Protein AF-X1VTH8-F1 (afdb_monomer_lite)

Sequence (80 aa):
MLVVGIYKSNARNFAGKTIVDDWKNFTRRIGFYYSNIFAIKEKILNGKVIELPYLTLQLDRRCKDIKVTDERRKPVKAII

pLDDT: mean 82.22, std 14.48, range [43.34, 93.69]

Foldseek 3Di:
DKKKKAWDCVLVVRHRPIDIDDPVVCLVVVVVVDVDSPVVVVCQVVQHWDDDPTIIMHDPPPDDPPPPPPPVPPPDPPDD

Secondary structure (DSSP, 8-state):
-EEEEEE-TTSGGGTT-EEEEEHHHHHHHHHTT-S-HHHHHHHHHTTPPEEPSSEEEEE--S--------GGGS------

Organism: NCBI:txid412755

Structure (mmCIF, N/CA/C/O backbone):
data_AF-X1VTH8-F1
#
_entry.id   AF-X1VTH8-F1
#
loop_
_atom_site.group_PDB
_atom_site.id
_atom_site.type_symbol
_atom_site.label_atom_id
_atom_site.label_alt_id
_atom_site.label_comp_id
_atom_site.label_asym_id
_atom_site.label_entity_id
_atom_site.label_seq_id
_atom_site.pdbx_PDB_ins_code
_atom_site.Cartn_x
_atom_site.Cartn_y
_atom_site.Cartn_z
_atom_site.occupancy
_atom_site.B_iso_or_equiv
_atom_site.auth_seq_id
_atom_site.auth_comp_id
_atom_site.auth_asym_id
_atom_site.auth_atom_id
_atom_site.pdbx_PDB_model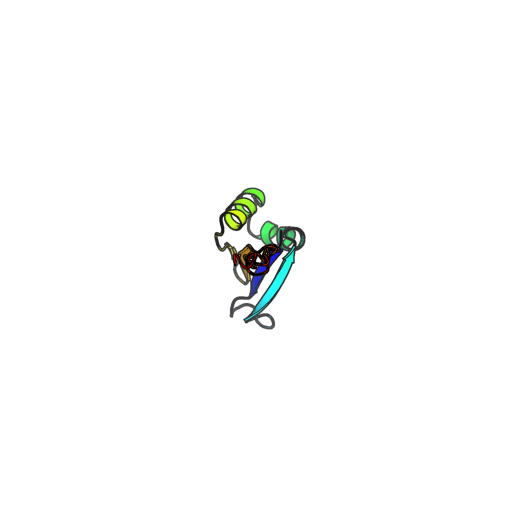_num
ATOM 1 N N . MET A 1 1 ? -0.037 2.797 10.246 1.00 84.94 1 MET A N 1
ATOM 2 C CA . MET A 1 1 ? -1.342 2.681 9.552 1.00 84.94 1 MET A CA 1
ATOM 3 C C . MET A 1 1 ? -1.311 1.368 8.819 1.00 84.94 1 MET A C 1
ATOM 5 O O . MET A 1 1 ? -0.433 1.213 7.980 1.00 84.94 1 MET A O 1
ATOM 9 N N . LEU A 1 2 ? -2.218 0.451 9.146 1.00 89.25 2 LEU A N 1
ATOM 10 C CA . LEU A 1 2 ? -2.284 -0.817 8.432 1.00 89.25 2 LEU A CA 1
ATOM 11 C C . LEU A 1 2 ? -2.819 -0.590 7.022 1.00 89.25 2 LEU A C 1
ATOM 13 O O . LEU A 1 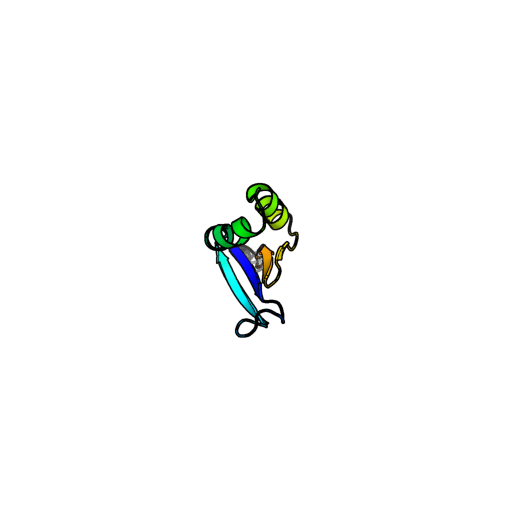2 ? -3.803 0.126 6.809 1.00 89.25 2 LEU A O 1
ATOM 17 N N . VAL A 1 3 ? -2.118 -1.176 6.065 1.00 90.31 3 VAL A N 1
ATOM 18 C CA . VAL A 1 3 ? -2.457 -1.138 4.651 1.00 90.31 3 VAL A CA 1
ATOM 19 C C . VAL A 1 3 ? -2.554 -2.568 4.170 1.00 90.31 3 VAL A C 1
ATOM 21 O O . VAL A 1 3 ? -1.683 -3.397 4.437 1.00 90.31 3 VAL A O 1
ATOM 24 N N . VAL A 1 4 ? -3.632 -2.843 3.451 1.00 91.62 4 VAL A N 1
ATOM 25 C CA . VAL A 1 4 ? -3.845 -4.119 2.790 1.00 91.62 4 VAL A CA 1
ATOM 26 C C . VAL A 1 4 ? -3.324 -3.994 1.366 1.00 91.62 4 VAL A C 1
ATOM 28 O O . VAL A 1 4 ? -3.744 -3.112 0.614 1.00 91.62 4 VAL A O 1
ATOM 31 N N . GLY A 1 5 ? -2.398 -4.874 1.005 1.00 91.88 5 GLY A N 1
ATOM 32 C CA . GLY A 1 5 ? -1.895 -5.045 -0.348 1.00 91.88 5 GLY A CA 1
ATOM 33 C C . GLY A 1 5 ? -2.440 -6.328 -0.959 1.00 91.88 5 GLY A C 1
ATOM 34 O O . GLY A 1 5 ? -2.226 -7.405 -0.409 1.00 91.88 5 GLY A O 1
ATOM 35 N N . ILE A 1 6 ? -3.114 -6.230 -2.100 1.00 93.06 6 ILE A N 1
ATOM 36 C CA . ILE A 1 6 ? -3.611 -7.387 -2.854 1.00 93.06 6 ILE A CA 1
ATOM 37 C C . ILE A 1 6 ? -2.797 -7.490 -4.139 1.00 93.06 6 ILE A C 1
ATOM 39 O O . ILE A 1 6 ? -2.728 -6.539 -4.920 1.00 93.06 6 ILE A O 1
ATOM 43 N N . TYR A 1 7 ? -2.134 -8.622 -4.347 1.00 93.69 7 TYR A N 1
ATOM 44 C CA . TYR A 1 7 ? -1.347 -8.844 -5.554 1.00 93.69 7 TYR A CA 1
ATOM 45 C C . TYR A 1 7 ? -2.259 -9.165 -6.739 1.00 93.69 7 TYR A C 1
ATOM 47 O O . TYR A 1 7 ? -3.111 -10.056 -6.670 1.00 93.69 7 TYR A O 1
ATOM 55 N N . LYS A 1 8 ? -2.050 -8.446 -7.844 1.00 92.88 8 LYS A N 1
ATOM 56 C CA . LYS A 1 8 ? -2.788 -8.629 -9.100 1.00 92.88 8 LYS A CA 1
ATOM 57 C C . LYS A 1 8 ? -2.438 -9.981 -9.744 1.00 92.88 8 LYS A C 1
ATOM 59 O O . LYS A 1 8 ? -1.410 -10.586 -9.437 1.00 92.88 8 LYS A O 1
ATOM 64 N N . SER A 1 9 ? -3.271 -10.452 -10.672 1.00 90.81 9 SER A N 1
ATOM 65 C CA . SER A 1 9 ? -3.070 -11.732 -11.381 1.00 90.81 9 SER A CA 1
ATOM 66 C C . SER A 1 9 ? -1.745 -11.802 -12.150 1.00 90.81 9 SER A C 1
ATOM 68 O O . SER A 1 9 ? -1.167 -12.872 -12.310 1.00 90.81 9 SER A O 1
ATOM 70 N N . ASN A 1 10 ? -1.215 -10.654 -12.571 1.00 91.12 10 ASN A N 1
ATOM 71 C CA . ASN A 1 10 ? 0.064 -10.535 -13.267 1.00 91.12 10 ASN A CA 1
ATOM 72 C C . ASN A 1 10 ? 1.299 -10.637 -12.342 1.00 91.12 10 ASN A C 1
ATOM 74 O O . ASN A 1 10 ? 2.427 -10.593 -12.831 1.00 91.12 10 ASN A O 1
ATOM 78 N N . ALA A 1 11 ? 1.128 -10.810 -11.026 1.00 87.94 11 ALA A N 1
ATOM 79 C CA . ALA A 1 11 ? 2.220 -10.890 -10.051 1.00 87.94 11 ALA A CA 1
ATOM 80 C C . ALA A 1 11 ? 2.900 -12.279 -9.964 1.00 87.94 11 ALA A C 1
ATOM 82 O O . ALA A 1 11 ? 3.567 -12.584 -8.969 1.00 87.94 11 ALA A O 1
ATOM 83 N N . ARG A 1 12 ? 2.752 -13.127 -10.995 1.00 90.69 12 ARG A N 1
ATOM 84 C CA . ARG A 1 12 ? 3.334 -14.482 -11.094 1.00 90.69 12 ARG A CA 1
ATOM 85 C C . ARG A 1 12 ? 3.066 -15.304 -9.820 1.00 90.69 12 ARG A C 1
ATOM 87 O O . ARG A 1 12 ? 1.917 -15.506 -9.451 1.00 90.69 12 ARG A O 1
ATOM 94 N N . ASN A 1 13 ? 4.115 -15.709 -9.102 1.00 89.81 13 ASN A N 1
ATOM 95 C CA . ASN A 1 13 ? 4.055 -16.541 -7.891 1.00 89.81 13 ASN A CA 1
ATOM 96 C C . ASN A 1 13 ? 3.350 -15.872 -6.693 1.00 89.81 13 ASN A C 1
ATOM 98 O O . ASN A 1 13 ? 3.097 -16.519 -5.671 1.00 89.81 13 ASN A O 1
ATOM 102 N N . PHE A 1 14 ? 3.081 -14.568 -6.781 1.00 86.06 14 PHE A N 1
ATOM 103 C CA . PHE A 1 14 ? 2.377 -13.807 -5.753 1.00 86.06 14 PHE A CA 1
ATOM 104 C C . PHE A 1 14 ? 0.922 -13.509 -6.121 1.00 86.06 14 PHE A C 1
ATOM 106 O O . PHE A 1 14 ? 0.220 -12.932 -5.297 1.00 86.06 14 PHE A O 1
ATOM 113 N N . ALA A 1 15 ? 0.455 -13.908 -7.308 1.00 89.50 15 ALA A N 1
ATOM 114 C CA . ALA A 1 15 ? -0.909 -13.659 -7.760 1.00 89.50 15 ALA A CA 1
ATOM 115 C C . ALA A 1 15 ? -1.953 -14.145 -6.738 1.00 89.50 15 ALA A C 1
ATOM 117 O O . ALA A 1 15 ? -1.869 -15.262 -6.228 1.00 89.50 15 ALA A O 1
ATOM 118 N N . GLY A 1 16 ? -2.921 -13.282 -6.412 1.00 86.31 16 GLY A N 1
ATOM 119 C CA . GLY A 1 16 ? -4.005 -13.593 -5.474 1.00 86.31 16 GLY A CA 1
ATOM 120 C C . GLY A 1 16 ? -3.612 -13.580 -3.993 1.00 86.31 16 GLY A C 1
ATOM 121 O O . GLY A 1 16 ? -4.481 -13.719 -3.132 1.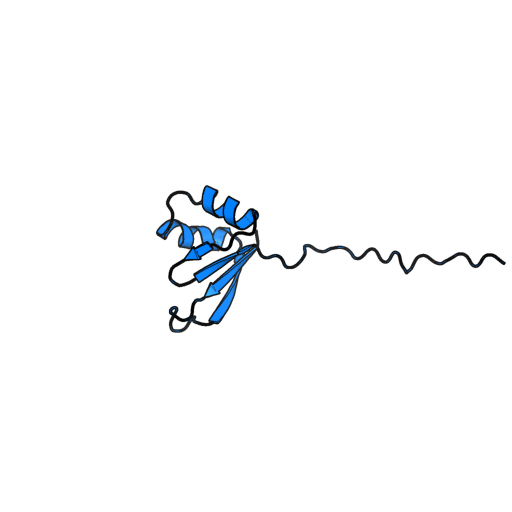00 86.31 16 GLY A O 1
ATOM 122 N N . LYS A 1 17 ? -2.332 -13.375 -3.653 1.00 91.38 17 LYS A N 1
ATOM 123 C CA . LYS A 1 17 ? -1.921 -13.228 -2.252 1.00 91.38 17 LYS A CA 1
ATOM 124 C C . LYS A 1 17 ? -2.350 -11.868 -1.714 1.00 91.38 17 LYS A C 1
ATOM 126 O O . LYS A 1 17 ? -2.266 -10.847 -2.398 1.00 91.38 17 LYS A O 1
ATOM 131 N N . THR A 1 18 ? -2.760 -11.863 -0.452 1.00 91.62 18 THR A N 1
ATOM 132 C CA . THR A 1 18 ? -3.067 -10.645 0.297 1.00 91.62 18 THR A CA 1
ATOM 133 C C . THR A 1 18 ? -2.050 -10.494 1.414 1.00 91.62 18 THR A C 1
ATOM 135 O O . THR A 1 18 ? -1.748 -11.460 2.113 1.00 91.62 18 THR A O 1
ATOM 138 N N . ILE A 1 19 ? -1.515 -9.291 1.568 1.00 91.31 19 ILE A N 1
ATOM 139 C CA . ILE A 1 19 ? -0.603 -8.928 2.648 1.00 91.31 19 ILE A CA 1
ATOM 140 C C . ILE A 1 19 ? -1.202 -7.771 3.436 1.00 91.31 19 ILE A C 1
ATOM 142 O O . ILE A 1 19 ? -1.843 -6.891 2.864 1.00 91.31 19 ILE A O 1
ATOM 146 N N . VAL A 1 20 ? -0.994 -7.774 4.746 1.00 90.81 20 VAL A N 1
ATOM 147 C CA . VAL A 1 20 ? -1.379 -6.673 5.631 1.00 90.81 20 VAL A CA 1
ATOM 148 C C . VAL A 1 20 ? -0.134 -6.269 6.389 1.00 90.81 20 VAL A C 1
ATOM 150 O O . VAL A 1 20 ? 0.499 -7.116 7.014 1.00 90.81 20 VAL A O 1
ATOM 153 N N . ASP A 1 21 ? 0.243 -5.002 6.279 1.00 89.81 21 ASP A N 1
ATOM 154 C CA . ASP A 1 21 ? 1.474 -4.509 6.886 1.00 89.81 21 ASP A CA 1
ATOM 155 C C . ASP A 1 21 ? 1.379 -3.008 7.197 1.00 89.81 21 ASP A C 1
ATOM 157 O O . ASP A 1 21 ? 0.456 -2.317 6.746 1.00 89.81 21 ASP A O 1
ATOM 161 N N . ASP A 1 22 ? 2.324 -2.484 7.974 1.00 90.44 22 ASP A N 1
ATOM 162 C CA . ASP A 1 22 ? 2.400 -1.055 8.254 1.00 90.44 22 ASP A CA 1
ATOM 163 C C . ASP A 1 22 ? 2.803 -0.265 6.999 1.00 90.44 22 ASP A C 1
ATOM 165 O O . ASP A 1 22 ? 3.651 -0.669 6.200 1.00 90.44 22 ASP A O 1
ATOM 169 N N . TRP A 1 23 ? 2.233 0.931 6.860 1.00 89.25 23 TRP A N 1
ATOM 170 C CA . TRP A 1 23 ? 2.516 1.896 5.798 1.00 89.25 23 TRP A CA 1
ATOM 171 C C . TRP A 1 23 ? 4.014 2.064 5.517 1.00 89.25 23 TRP A C 1
ATOM 173 O O . TRP A 1 23 ? 4.411 2.158 4.356 1.00 89.25 23 TRP A O 1
ATOM 183 N N . LYS A 1 24 ? 4.851 2.070 6.563 1.00 89.69 24 LYS A N 1
ATOM 184 C CA . LYS A 1 24 ? 6.312 2.209 6.446 1.00 89.69 24 LYS A CA 1
ATOM 185 C C . LYS A 1 24 ? 6.956 1.126 5.574 1.00 89.69 24 LYS A C 1
ATOM 187 O O . LYS A 1 24 ? 7.940 1.418 4.904 1.00 89.69 24 LYS A O 1
ATOM 192 N N . ASN 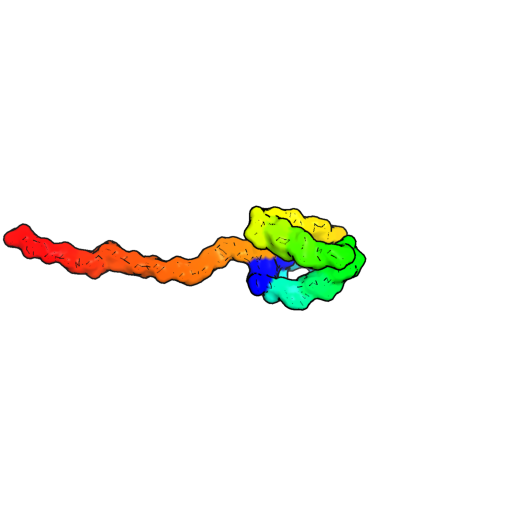A 1 25 ? 6.402 -0.083 5.534 1.00 89.19 25 ASN A N 1
ATOM 193 C CA . ASN A 1 25 ? 6.924 -1.160 4.690 1.00 89.19 25 ASN A CA 1
ATOM 194 C C . ASN A 1 25 ? 6.528 -0.969 3.216 1.00 89.19 25 ASN A C 1
ATOM 196 O O . ASN A 1 25 ? 7.274 -1.343 2.307 1.00 89.19 25 ASN A O 1
ATOM 200 N N . PHE A 1 26 ? 5.406 -0.292 2.958 1.00 88.81 26 PHE A N 1
ATOM 201 C CA . PHE A 1 26 ? 4.953 0.036 1.607 1.00 88.81 26 PHE A CA 1
ATOM 202 C C . PHE A 1 26 ? 5.590 1.303 1.023 1.00 88.81 26 PHE A C 1
ATOM 204 O O . PHE A 1 26 ? 5.669 1.406 -0.202 1.00 88.81 26 PHE A O 1
ATOM 211 N N . THR A 1 27 ? 6.093 2.242 1.834 1.00 90.00 27 THR A N 1
ATOM 212 C CA . THR A 1 27 ? 6.665 3.510 1.327 1.00 90.00 27 THR A CA 1
ATOM 213 C C . THR A 1 27 ? 7.815 3.293 0.350 1.00 90.00 27 THR A C 1
ATOM 215 O O . THR A 1 27 ? 7.840 3.944 -0.692 1.00 90.00 27 THR A O 1
ATOM 218 N N . ARG A 1 28 ? 8.723 2.345 0.628 1.00 86.88 28 ARG A N 1
ATOM 219 C CA . ARG A 1 28 ? 9.825 2.000 -0.290 1.00 86.88 28 ARG A CA 1
ATOM 220 C C . ARG A 1 28 ? 9.306 1.542 -1.652 1.00 86.88 28 ARG A C 1
ATOM 222 O O . ARG A 1 28 ? 9.827 1.965 -2.673 1.00 86.88 28 ARG A O 1
ATOM 229 N N . ARG A 1 29 ? 8.260 0.709 -1.671 1.00 85.81 29 ARG A N 1
ATOM 230 C CA . ARG A 1 29 ? 7.656 0.204 -2.914 1.00 85.81 29 ARG A CA 1
ATOM 231 C C . ARG A 1 29 ? 6.944 1.311 -3.683 1.00 85.81 29 ARG A C 1
ATOM 233 O O . ARG A 1 29 ? 7.105 1.406 -4.891 1.00 85.81 29 ARG A O 1
ATOM 240 N N . ILE A 1 30 ? 6.187 2.153 -2.984 1.00 89.69 30 ILE A N 1
ATOM 241 C CA . ILE A 1 30 ? 5.459 3.289 -3.568 1.00 89.69 30 ILE A CA 1
ATOM 242 C C . ILE A 1 30 ? 6.429 4.322 -4.149 1.00 89.69 30 ILE A C 1
ATOM 244 O O . ILE A 1 30 ? 6.149 4.869 -5.212 1.00 89.69 30 ILE A O 1
ATOM 248 N N . GLY A 1 31 ? 7.573 4.546 -3.498 1.00 89.88 31 GLY A N 1
ATOM 249 C CA . GLY A 1 31 ? 8.590 5.500 -3.944 1.00 89.88 31 GLY A CA 1
ATOM 250 C C . GLY A 1 31 ? 9.176 5.203 -5.328 1.00 89.88 31 GLY A C 1
ATOM 251 O O . GLY A 1 31 ? 9.610 6.127 -6.003 1.00 89.88 31 GLY A O 1
ATOM 252 N N . PHE A 1 32 ? 9.129 3.950 -5.797 1.00 89.31 32 PHE A N 1
ATOM 253 C CA . PHE A 1 32 ? 9.525 3.614 -7.171 1.00 89.31 32 PHE A CA 1
ATOM 254 C C . PHE A 1 32 ? 8.525 4.098 -8.230 1.00 89.31 32 PHE A C 1
ATOM 256 O O . PHE A 1 32 ? 8.895 4.245 -9.390 1.00 89.31 32 PHE A O 1
ATOM 263 N N . TYR A 1 33 ? 7.265 4.325 -7.851 1.00 88.62 33 TYR A N 1
ATOM 264 C CA . TYR A 1 33 ? 6.185 4.681 -8.779 1.00 88.62 33 TYR A CA 1
ATOM 265 C C . TYR A 1 33 ? 5.729 6.133 -8.641 1.00 88.62 33 TYR A C 1
ATOM 267 O O . TYR A 1 33 ? 5.208 6.708 -9.593 1.00 88.62 33 TYR A O 1
ATOM 275 N N . TYR A 1 34 ? 5.906 6.729 -7.462 1.00 90.00 34 TYR A N 1
ATOM 276 C CA . TYR A 1 34 ? 5.443 8.077 -7.164 1.00 90.00 34 TYR A CA 1
ATOM 277 C C . TYR A 1 34 ? 6.528 8.876 -6.452 1.00 90.00 34 TYR A C 1
ATOM 279 O O . TYR A 1 34 ? 7.042 8.460 -5.416 1.00 90.00 34 TYR A O 1
ATOM 287 N N . SER A 1 35 ? 6.798 10.076 -6.962 1.00 88.88 35 SER A N 1
ATOM 288 C CA . SER A 1 35 ? 7.692 11.047 -6.326 1.00 88.88 35 SER A CA 1
ATOM 289 C C . SER A 1 35 ? 7.095 11.627 -5.040 1.00 88.88 35 SER A C 1
ATOM 291 O O . SER A 1 35 ? 7.801 11.819 -4.054 1.00 88.88 35 SER A O 1
ATOM 293 N N . ASN A 1 36 ? 5.777 11.865 -5.012 1.00 92.31 36 ASN A N 1
ATOM 294 C CA . ASN A 1 36 ? 5.082 12.410 -3.846 1.00 92.31 36 ASN A CA 1
ATOM 295 C C . ASN A 1 36 ? 4.343 11.320 -3.054 1.00 92.31 36 ASN A C 1
ATOM 297 O O . ASN A 1 36 ? 3.154 11.061 -3.252 1.00 92.31 36 ASN A O 1
ATOM 301 N N . ILE A 1 37 ? 5.055 10.710 -2.108 1.00 91.25 37 ILE A N 1
ATOM 302 C CA . ILE A 1 37 ? 4.525 9.660 -1.226 1.00 91.25 37 ILE A CA 1
ATOM 303 C C . ILE A 1 37 ? 3.435 10.204 -0.283 1.00 91.25 37 ILE A C 1
ATOM 305 O O . ILE A 1 37 ? 2.487 9.483 0.040 1.00 91.25 37 ILE A O 1
ATOM 309 N N . PHE A 1 38 ? 3.531 11.468 0.142 1.00 91.00 38 PHE A N 1
ATOM 310 C CA . PHE A 1 38 ? 2.563 12.081 1.059 1.00 91.00 38 PHE A CA 1
ATOM 311 C C . PHE A 1 38 ? 1.174 12.194 0.427 1.00 91.00 38 PHE A C 1
ATOM 313 O O . PHE A 1 38 ? 0.195 11.771 1.040 1.00 91.00 38 PHE A O 1
ATOM 320 N N . ALA A 1 39 ? 1.095 12.630 -0.832 1.00 92.31 39 ALA A N 1
ATOM 321 C CA . ALA A 1 39 ? -0.170 12.692 -1.563 1.00 92.31 39 ALA A CA 1
ATOM 322 C C . ALA A 1 39 ? -0.825 11.305 -1.724 1.00 92.31 39 ALA A C 1
ATOM 324 O O . ALA A 1 39 ? -2.049 11.172 -1.694 1.00 92.31 39 ALA A O 1
ATOM 325 N N . ILE A 1 40 ? -0.023 10.244 -1.879 1.00 91.56 40 ILE A N 1
ATOM 326 C CA . ILE A 1 40 ? -0.533 8.865 -1.944 1.00 91.56 40 ILE A CA 1
ATOM 327 C C . ILE A 1 40 ? -1.066 8.416 -0.581 1.00 91.56 40 ILE A C 1
ATOM 329 O O . ILE A 1 40 ? -2.138 7.812 -0.509 1.00 91.56 40 ILE A O 1
ATOM 333 N N . LYS A 1 41 ? -0.358 8.754 0.501 1.00 90.69 41 LYS A N 1
ATOM 334 C CA . LYS A 1 41 ? -0.797 8.468 1.871 1.00 90.69 41 LYS A CA 1
ATOM 335 C C . LYS A 1 41 ? -2.164 9.087 2.164 1.00 90.69 41 LYS A C 1
ATOM 337 O O . LYS A 1 41 ? -3.031 8.403 2.701 1.00 90.69 41 LYS A O 1
ATOM 342 N N . GLU A 1 42 ? -2.369 10.346 1.783 1.00 92.00 42 GLU A N 1
ATOM 343 C CA . GLU A 1 42 ? -3.653 11.041 1.951 1.00 92.00 42 GLU A CA 1
ATOM 344 C C . GLU A 1 42 ? -4.778 10.381 1.154 1.00 92.00 42 GLU A C 1
ATOM 346 O O . GLU A 1 42 ? -5.868 10.165 1.679 1.00 92.00 42 GLU A O 1
ATOM 351 N N . LYS A 1 43 ? -4.518 9.986 -0.098 1.00 91.69 43 LYS A N 1
ATOM 352 C CA . LYS A 1 43 ? -5.504 9.257 -0.910 1.00 91.69 43 LYS A CA 1
ATOM 353 C C . LYS A 1 43 ? -5.938 7.952 -0.236 1.00 91.69 43 LYS A C 1
ATOM 355 O O . LYS A 1 43 ? -7.135 7.675 -0.191 1.00 91.69 43 LYS A O 1
ATOM 360 N N . ILE A 1 44 ? -4.990 7.191 0.311 1.00 90.88 44 ILE A N 1
ATOM 361 C CA . ILE A 1 44 ? -5.269 5.932 1.017 1.00 90.88 44 ILE A CA 1
ATOM 362 C C . ILE A 1 44 ? -6.065 6.188 2.298 1.00 90.88 44 ILE A C 1
ATOM 364 O O . ILE A 1 44 ? -7.052 5.498 2.540 1.00 90.88 44 ILE A O 1
ATOM 368 N N . LEU A 1 45 ? -5.688 7.198 3.087 1.00 89.25 45 LEU A N 1
ATOM 369 C CA . LEU A 1 45 ? -6.427 7.606 4.290 1.00 89.25 45 LEU A CA 1
ATOM 370 C C . LEU A 1 45 ? -7.875 8.002 3.977 1.00 89.25 45 LEU A C 1
ATOM 372 O O . LEU A 1 45 ? -8.782 7.619 4.710 1.00 89.25 45 LEU A O 1
ATOM 376 N N . ASN A 1 46 ? -8.100 8.671 2.845 1.00 90.62 46 ASN A N 1
ATOM 377 C CA . ASN A 1 46 ? -9.432 9.003 2.329 1.00 90.62 46 ASN A CA 1
ATOM 378 C C . ASN A 1 46 ? -10.184 7.789 1.749 1.00 90.62 46 ASN A C 1
ATOM 380 O O . ASN A 1 46 ? -11.241 7.935 1.139 1.00 90.62 46 ASN A O 1
ATOM 384 N N . GLY A 1 47 ? -9.636 6.581 1.897 1.00 86.12 47 GLY A N 1
ATOM 385 C CA . GLY A 1 47 ? -10.256 5.336 1.474 1.00 86.12 47 GLY A CA 1
ATOM 386 C C . GLY A 1 47 ? -10.134 5.036 -0.018 1.00 86.12 47 GLY A C 1
ATOM 387 O O . GLY A 1 47 ? -10.801 4.105 -0.472 1.00 86.12 47 GLY A O 1
ATOM 388 N N . LYS A 1 48 ? -9.307 5.771 -0.776 1.00 92.12 48 LYS A N 1
ATOM 389 C CA . LYS A 1 48 ? -9.049 5.460 -2.190 1.00 92.12 48 LYS A CA 1
ATOM 390 C C . LYS A 1 48 ? -8.129 4.248 -2.314 1.00 92.12 48 LYS A C 1
ATOM 392 O O . LYS A 1 48 ? -7.164 4.105 -1.564 1.00 92.12 48 LYS A O 1
ATOM 397 N N . VAL A 1 49 ? -8.413 3.413 -3.308 1.00 91.94 49 VAL A N 1
ATOM 398 C CA . VAL A 1 49 ? -7.540 2.309 -3.710 1.00 91.94 49 VAL A CA 1
ATOM 399 C C . VAL A 1 49 ? -6.448 2.865 -4.617 1.00 91.94 49 VAL A C 1
ATOM 401 O O . VAL A 1 49 ? -6.726 3.634 -5.538 1.00 91.94 49 VAL A O 1
ATOM 404 N N . ILE A 1 50 ? -5.201 2.501 -4.338 1.00 92.56 50 ILE A N 1
ATOM 405 C CA . ILE A 1 50 ? -4.050 2.862 -5.163 1.00 92.56 50 ILE A CA 1
ATOM 406 C C . ILE A 1 50 ? -3.648 1.648 -5.974 1.00 92.56 50 ILE A C 1
ATOM 408 O O . ILE A 1 50 ? -3.317 0.595 -5.427 1.00 92.56 50 ILE A O 1
ATOM 412 N N . GLU A 1 51 ? -3.654 1.808 -7.287 1.00 91.44 51 GLU A N 1
ATOM 413 C CA . GLU A 1 51 ? -3.246 0.763 -8.204 1.00 91.44 51 GLU A CA 1
ATOM 414 C C . GLU A 1 51 ? -1.780 0.912 -8.587 1.00 91.44 51 GLU A C 1
ATOM 416 O O . GLU A 1 51 ? -1.374 1.890 -9.208 1.00 91.44 51 GLU A O 1
ATOM 421 N N . LEU A 1 52 ? -0.991 -0.100 -8.249 1.00 90.12 52 LEU A N 1
ATOM 422 C CA . LEU A 1 52 ? 0.344 -0.315 -8.785 1.00 90.12 52 LEU A CA 1
ATOM 423 C C . LEU A 1 52 ? 0.276 -1.415 -9.860 1.00 90.12 52 LEU A C 1
ATOM 425 O O . LEU A 1 52 ? -0.721 -2.148 -9.945 1.00 90.12 52 LEU A O 1
ATOM 429 N N . PRO A 1 53 ? 1.333 -1.582 -10.674 1.00 89.75 53 PRO A N 1
ATOM 430 C CA . PRO A 1 53 ? 1.339 -2.571 -11.751 1.00 89.75 53 PRO A CA 1
ATOM 431 C C . PRO A 1 53 ? 1.059 -4.006 -11.291 1.00 89.75 53 PRO A C 1
ATOM 433 O O . PRO A 1 53 ? 0.350 -4.731 -11.979 1.00 89.75 53 PRO A O 1
ATOM 436 N N . TYR A 1 54 ? 1.556 -4.395 -10.113 1.00 90.38 54 TYR A N 1
ATOM 437 C CA . TYR A 1 54 ? 1.442 -5.765 -9.584 1.00 90.38 54 TYR A CA 1
ATOM 438 C C . TYR A 1 54 ? 0.691 -5.855 -8.251 1.00 90.38 54 TYR A C 1
ATOM 440 O O . TYR A 1 54 ? 0.532 -6.942 -7.699 1.00 90.38 54 TYR A O 1
ATOM 448 N N . LEU A 1 55 ? 0.265 -4.719 -7.699 1.00 91.62 55 LEU A N 1
ATOM 449 C CA . LEU A 1 55 ? -0.232 -4.623 -6.330 1.00 91.62 55 LEU A CA 1
ATOM 450 C C . LEU A 1 55 ? -1.309 -3.545 -6.249 1.00 91.62 55 LEU A C 1
ATOM 452 O O . LEU A 1 55 ? -1.132 -2.453 -6.775 1.00 91.62 55 LEU A O 1
ATOM 456 N N . THR A 1 56 ? -2.408 -3.811 -5.567 1.00 93.00 56 THR A N 1
ATOM 457 C CA . THR A 1 56 ? -3.385 -2.784 -5.193 1.00 93.00 56 THR A CA 1
ATOM 458 C C . THR A 1 56 ? -3.292 -2.540 -3.701 1.00 93.00 56 THR A C 1
ATOM 460 O O . THR A 1 56 ? -3.314 -3.493 -2.923 1.00 93.00 56 THR A O 1
ATOM 463 N N . LEU A 1 57 ? -3.181 -1.278 -3.303 1.00 92.56 57 LEU A N 1
ATOM 464 C CA . LEU A 1 57 ? -3.083 -0.867 -1.909 1.00 92.56 57 LEU A CA 1
ATOM 465 C C . LEU A 1 57 ? -4.378 -0.199 -1.468 1.00 92.56 57 LEU A C 1
ATOM 467 O O . LEU A 1 57 ? -4.913 0.661 -2.167 1.00 92.56 57 LEU A O 1
ATOM 471 N N . GLN A 1 58 ? -4.842 -0.555 -0.280 1.00 91.81 58 GLN A N 1
ATOM 472 C CA . GLN A 1 58 ? -6.000 0.059 0.353 1.00 91.81 58 GLN A CA 1
ATOM 473 C C . GLN A 1 58 ? -5.777 0.188 1.857 1.00 91.81 58 GLN A C 1
ATOM 475 O O . GLN A 1 58 ? -5.043 -0.593 2.463 1.00 91.81 58 GLN A O 1
ATOM 480 N N . LEU A 1 59 ? -6.427 1.174 2.468 1.00 91.38 59 LEU A N 1
ATOM 481 C CA . LEU A 1 59 ? -6.460 1.290 3.920 1.00 91.38 59 LEU A CA 1
ATOM 482 C C . LEU A 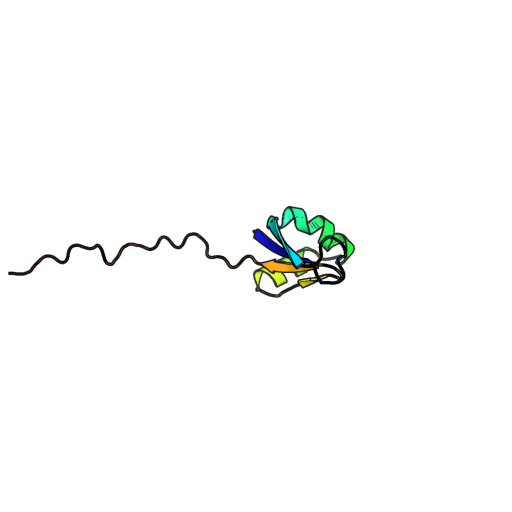1 59 ? -7.125 0.047 4.513 1.00 91.38 59 LEU A C 1
ATOM 484 O O . LEU A 1 59 ? -8.179 -0.368 4.024 1.00 91.38 59 LEU A O 1
ATOM 488 N N . ASP A 1 60 ? -6.544 -0.519 5.570 1.00 87.38 60 ASP A N 1
ATOM 489 C CA . ASP A 1 60 ? -7.259 -1.535 6.332 1.00 87.38 60 ASP A CA 1
ATOM 490 C C . ASP A 1 60 ? -8.453 -0.892 7.051 1.00 87.38 60 ASP A C 1
ATOM 492 O O . ASP A 1 60 ? -8.297 0.018 7.869 1.00 87.38 60 ASP A O 1
ATOM 496 N N . ARG A 1 61 ? -9.657 -1.344 6.692 1.00 77.81 61 ARG A N 1
ATOM 497 C CA . ARG A 1 61 ? -10.931 -0.866 7.245 1.00 77.81 61 ARG A CA 1
ATOM 498 C C . ARG A 1 61 ? -11.502 -1.807 8.301 1.00 77.81 61 ARG A C 1
ATOM 500 O O . ARG A 1 61 ? -12.591 -1.534 8.807 1.00 77.81 61 ARG A O 1
ATOM 507 N N . ARG A 1 62 ? -10.826 -2.916 8.621 1.00 70.75 62 ARG A N 1
ATOM 508 C CA . ARG A 1 62 ? -11.241 -3.778 9.733 1.00 70.75 62 ARG A CA 1
ATOM 509 C C . ARG A 1 62 ? -11.220 -2.919 10.993 1.00 70.75 62 ARG A C 1
ATOM 511 O O . ARG A 1 62 ? -10.215 -2.282 11.297 1.00 70.75 62 ARG A O 1
ATOM 518 N N . CYS A 1 63 ? -12.393 -2.794 11.610 1.00 53.72 63 CYS A N 1
ATOM 519 C CA . CYS A 1 63 ? -12.681 -1.827 12.658 1.00 53.72 63 CYS A CA 1
ATOM 520 C C . CYS A 1 63 ? -11.558 -1.800 13.703 1.00 53.72 63 CYS A C 1
ATOM 522 O O . CYS A 1 63 ? -11.158 -2.848 14.205 1.00 53.72 63 CYS A O 1
ATOM 524 N N . LYS A 1 64 ? -11.101 -0.590 14.068 1.00 55.72 64 LYS A N 1
ATOM 525 C CA . LYS A 1 64 ? -10.515 -0.338 15.398 1.00 55.72 64 LYS A CA 1
ATOM 526 C C . LYS A 1 64 ? -11.388 -1.044 16.428 1.00 55.72 64 LYS A C 1
ATOM 528 O O . LYS A 1 64 ? -12.594 -1.048 16.212 1.00 55.72 64 LYS A O 1
ATOM 533 N N . ASP A 1 65 ? -10.812 -1.563 17.511 1.00 54.12 65 ASP A N 1
ATOM 534 C CA . ASP A 1 65 ? -11.553 -2.105 18.656 1.00 54.12 65 ASP A CA 1
ATOM 535 C C . ASP A 1 65 ? -12.710 -1.172 19.047 1.00 54.12 65 ASP A C 1
ATOM 537 O O . ASP A 1 65 ? -12.564 -0.246 19.848 1.00 54.12 65 ASP A O 1
ATOM 541 N N . ILE A 1 66 ? -13.883 -1.389 18.456 1.00 54.00 66 ILE A N 1
ATOM 542 C CA . ILE A 1 66 ? -15.126 -0.838 18.945 1.00 54.00 66 ILE A CA 1
ATOM 543 C C . ILE A 1 66 ? -15.351 -1.713 20.160 1.00 54.00 66 ILE A C 1
ATOM 545 O O . ILE A 1 66 ? -15.787 -2.856 20.027 1.00 54.00 66 ILE A O 1
ATOM 549 N N . LYS A 1 67 ? -14.963 -1.217 21.341 1.00 51.28 67 LYS A N 1
ATOM 550 C CA . LYS A 1 67 ? -15.451 -1.789 22.592 1.00 51.28 67 LYS A CA 1
ATOM 551 C C . LYS A 1 67 ? -16.964 -1.786 22.457 1.00 51.28 67 LYS A C 1
ATOM 553 O O . LYS A 1 67 ? -17.581 -0.730 22.551 1.00 51.28 67 LYS A O 1
ATOM 558 N N . VAL A 1 68 ? -17.538 -2.950 22.176 1.00 54.16 68 VAL A N 1
ATOM 559 C CA . VAL A 1 68 ? -18.969 -3.167 22.303 1.00 54.16 68 VAL A CA 1
ATOM 560 C C . VAL A 1 68 ? -19.231 -2.965 23.786 1.00 54.16 68 VAL A C 1
ATOM 562 O O . VAL A 1 68 ? -18.944 -3.837 24.604 1.00 54.16 68 VAL A O 1
ATOM 565 N N . THR A 1 69 ? -19.643 -1.758 24.162 1.00 57.41 69 THR A N 1
ATOM 566 C CA . THR A 1 69 ? -20.180 -1.519 25.489 1.00 57.41 69 THR A CA 1
ATOM 567 C C . THR A 1 69 ? -21.410 -2.403 25.583 1.00 57.41 69 THR A C 1
ATOM 569 O O . THR A 1 69 ? -22.333 -2.302 24.779 1.00 57.41 69 THR A O 1
ATOM 572 N N . ASP A 1 70 ? -21.376 -3.338 26.528 1.00 57.66 70 ASP A N 1
ATOM 573 C CA . ASP A 1 70 ? -22.438 -4.299 26.819 1.00 57.66 70 ASP A CA 1
ATOM 574 C C . ASP A 1 70 ? -23.642 -3.555 27.442 1.00 57.66 70 ASP A C 1
ATOM 576 O O . ASP A 1 70 ? -24.064 -3.810 28.568 1.00 57.66 70 ASP A O 1
ATOM 580 N N . GLU A 1 71 ? -24.199 -2.563 26.739 1.00 57.19 71 GLU A N 1
ATOM 581 C CA . GLU A 1 71 ? -25.322 -1.744 27.212 1.00 57.19 71 GLU A CA 1
ATOM 582 C C . GLU A 1 71 ? -26.562 -2.603 27.494 1.00 57.19 71 GLU A C 1
ATOM 584 O O . GLU A 1 71 ? -27.364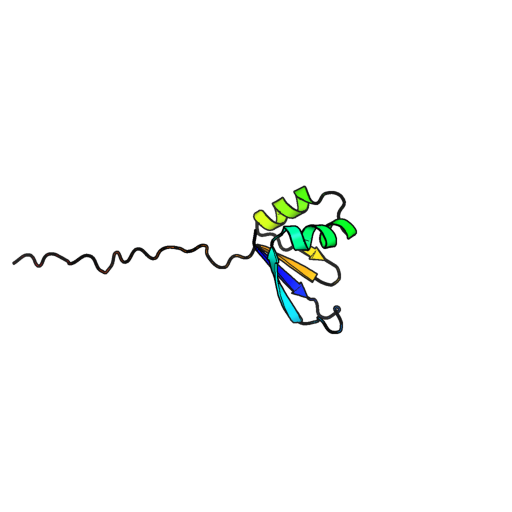 -2.262 28.362 1.00 57.19 71 GLU A O 1
ATOM 589 N N . ARG A 1 72 ? -26.665 -3.765 26.832 1.00 57.09 72 ARG A N 1
ATOM 590 C CA . ARG A 1 72 ? -27.697 -4.788 27.060 1.00 57.09 72 ARG A CA 1
ATOM 591 C C . ARG A 1 72 ? -27.549 -5.557 28.378 1.00 57.09 72 ARG A C 1
ATOM 593 O O . ARG A 1 72 ? -28.500 -6.220 28.773 1.00 57.09 72 ARG A O 1
ATOM 600 N N . ARG A 1 73 ? -26.400 -5.485 29.064 1.00 55.91 73 ARG A N 1
ATOM 601 C CA . ARG A 1 73 ? -26.181 -6.119 30.380 1.00 55.91 73 ARG A CA 1
ATOM 602 C C . ARG A 1 73 ? -26.419 -5.173 31.554 1.00 55.91 73 ARG A C 1
ATOM 604 O O . ARG A 1 73 ? -26.034 -5.493 32.676 1.00 55.91 73 ARG A O 1
ATOM 611 N N . LYS A 1 74 ? -27.037 -4.007 31.341 1.00 62.88 74 LYS A N 1
ATOM 612 C CA . LYS A 1 74 ? -27.523 -3.220 32.477 1.00 62.88 74 LYS A CA 1
ATOM 613 C C . LYS A 1 74 ? -28.655 -4.016 33.136 1.00 62.88 74 LYS A C 1
ATOM 615 O O . LYS A 1 74 ? -29.641 -4.290 32.452 1.00 62.88 74 LYS A O 1
ATOM 620 N N . PRO A 1 75 ? -28.538 -4.411 34.418 1.00 61.44 75 PRO A N 1
ATOM 621 C CA . PRO A 1 75 ? -29.651 -5.029 35.114 1.00 61.44 75 PRO A CA 1
ATOM 622 C C . PRO A 1 75 ? -30.798 -4.022 35.104 1.00 61.44 75 PRO A C 1
ATOM 624 O O . PRO A 1 75 ? -30.694 -2.936 35.679 1.00 61.44 75 PRO A O 1
ATOM 627 N N . VAL A 1 76 ? -31.876 -4.355 34.399 1.00 61.97 76 VAL A N 1
ATOM 628 C CA . VAL A 1 76 ? -33.135 -3.635 34.551 1.00 61.97 76 VAL A CA 1
ATOM 629 C C . VAL A 1 76 ? -33.533 -3.874 36.001 1.00 61.97 76 VAL A C 1
ATOM 631 O O . VAL A 1 76 ? -33.725 -5.021 36.402 1.00 61.97 76 VAL A O 1
ATOM 634 N N . LYS A 1 77 ? -33.575 -2.817 36.822 1.00 60.28 77 LYS A N 1
ATOM 635 C CA . LYS A 1 77 ? -34.200 -2.918 38.143 1.00 60.28 77 LYS A CA 1
ATOM 636 C C . LYS A 1 77 ? -35.627 -3.389 37.884 1.00 60.28 77 LYS A C 1
ATOM 638 O O . LYS A 1 77 ? -36.391 -2.651 37.269 1.00 60.28 77 LYS A O 1
ATOM 643 N N . ALA A 1 78 ? -35.951 -4.614 38.294 1.00 56.50 78 ALA A N 1
ATOM 644 C CA . ALA A 1 78 ? -37.332 -5.053 38.359 1.00 56.50 78 ALA A CA 1
ATOM 645 C C . ALA A 1 78 ? -38.051 -4.062 39.280 1.00 56.50 78 ALA A C 1
ATOM 647 O O . ALA A 1 78 ? -37.727 -3.952 40.463 1.00 56.50 78 ALA A O 1
ATOM 648 N N . ILE A 1 79 ? -38.920 -3.242 38.695 1.00 57.28 79 ILE A N 1
ATOM 649 C CA . ILE A 1 79 ? -39.834 -2.401 39.450 1.00 57.28 79 ILE A CA 1
ATOM 650 C C . ILE A 1 79 ? -41.077 -3.264 39.665 1.00 57.28 79 ILE A C 1
ATOM 652 O O . ILE A 1 79 ? -41.838 -3.461 38.721 1.00 57.28 79 ILE A O 1
ATOM 656 N N . ILE A 1 80 ? -41.214 -3.697 40.926 1.00 43.34 80 ILE A N 1
ATOM 657 C CA . ILE A 1 80 ? -42.376 -4.300 41.608 1.00 43.34 80 ILE A CA 1
ATOM 658 C C . ILE A 1 80 ? -42.567 -5.801 41.373 1.00 43.34 80 ILE A C 1
ATOM 660 O O . ILE A 1 80 ? -42.942 -6.210 40.256 1.00 43.34 80 ILE A O 1
#

Radius of gyration: 19.76 Å; chains: 1; bounding box: 52×29×55 Å